Protein AF-A0A0U1QLZ8-F1 (afdb_monomer_lite)

Organism: NCBI:txid1069536

Radius of gyration: 26.6 Å; chains: 1; bounding box: 69×47×52 Å

Sequence (109 aa):
MSDGKLSQEEIDALLGNHEDAAASSEQETQKTDQGNHGPEGNFSDLDKDVLGEIGNISFGSAATALSTILNRKVEITTPQVRLVNRGNLSQEFPVPHVSVLVNYTEGFG

Secondary structure (DSSP, 8-state):
-------HHHHHHHHTTSS-------------------SS----HHHHHHHHHHHHHHHHHHHHHHHHHHTS----PPPPP----GGGGGGSSPSS-------------

InterPro domains:
  IPR007597 CheC-like protein [PF04509] (48-81)
  IPR028976 CheC-like superfamily [G3DSA:3.40.1550.10] (42-109)
  IPR028976 CheC-like superfamily [SSF103039] (42-108)
  IPR051469 Flagellar motor switch protein FliN/MopA/SpaO [PTHR43484] (3-108)

Structure (mmCIF, N/CA/C/O backbone):
data_AF-A0A0U1QLZ8-F1
#
_entry.id   AF-A0A0U1QLZ8-F1
#
loop_
_atom_site.group_PDB
_atom_site.id
_atom_site.type_symbol
_atom_site.label_atom_id
_atom_site.label_alt_id
_atom_site.label_comp_id
_atom_site.label_asym_id
_atom_site.label_entity_id
_atom_site.label_seq_id
_atom_site.pdbx_PDB_ins_code
_atom_site.Cartn_x
_atom_site.Cartn_y
_atom_site.Cartn_z
_atom_site.occupancy
_atom_site.B_iso_or_equiv
_atom_site.auth_seq_id
_atom_site.auth_comp_id
_atom_site.auth_asym_id
_atom_site.auth_atom_id
_atom_site.pdbx_PDB_model_num
ATOM 1 N N . MET A 1 1 ? 47.988 -13.940 15.167 1.00 42.75 1 MET A N 1
ATOM 2 C CA . MET A 1 1 ? 46.992 -14.405 14.183 1.00 42.75 1 MET A CA 1
ATOM 3 C C . MET A 1 1 ? 47.025 -13.400 13.048 1.00 42.75 1 MET A C 1
ATOM 5 O O . MET A 1 1 ? 46.499 -12.312 13.221 1.00 42.75 1 MET A O 1
ATOM 9 N N . SER A 1 2 ? 47.779 -13.693 11.986 1.00 46.47 2 SER A N 1
ATOM 10 C CA . SER A 1 2 ? 47.839 -12.849 10.787 1.00 46.47 2 SER A CA 1
ATOM 11 C C . SER A 1 2 ? 46.867 -13.437 9.776 1.00 46.47 2 SER A C 1
ATOM 13 O O . SER A 1 2 ? 47.041 -14.584 9.372 1.00 46.47 2 SER A O 1
ATOM 15 N N . ASP A 1 3 ? 45.823 -12.675 9.466 1.00 56.75 3 ASP A N 1
ATOM 16 C CA . ASP A 1 3 ? 44.768 -13.040 8.525 1.00 56.75 3 ASP A CA 1
ATOM 17 C C . ASP A 1 3 ? 45.319 -13.387 7.140 1.00 56.75 3 ASP A C 1
ATOM 19 O O . ASP A 1 3 ? 46.215 -12.718 6.616 1.00 56.75 3 ASP A O 1
ATOM 23 N N . GLY A 1 4 ? 44.744 -14.443 6.563 1.00 64.75 4 GLY A N 1
ATOM 24 C CA . GLY A 1 4 ? 45.050 -14.975 5.242 1.00 64.75 4 GLY A CA 1
ATOM 25 C C . GLY A 1 4 ? 44.705 -13.988 4.133 1.00 64.75 4 GLY A C 1
ATOM 26 O O . GLY A 1 4 ? 43.607 -14.007 3.586 1.00 64.75 4 GLY A O 1
ATOM 27 N N . LYS A 1 5 ? 45.667 -13.136 3.784 1.00 68.44 5 LYS A N 1
ATOM 28 C CA . LYS A 1 5 ? 45.704 -12.472 2.483 1.00 68.44 5 LYS A CA 1
ATOM 29 C C . LYS A 1 5 ? 46.355 -13.435 1.497 1.00 68.44 5 LYS A C 1
ATOM 31 O O . LYS A 1 5 ? 47.543 -13.714 1.626 1.00 68.44 5 LYS A O 1
ATOM 36 N N . LEU A 1 6 ? 45.552 -13.948 0.569 1.00 74.62 6 LEU A N 1
ATOM 37 C CA . LEU A 1 6 ? 46.025 -14.695 -0.597 1.00 74.62 6 LEU A CA 1
ATOM 38 C C . LEU A 1 6 ? 47.105 -13.879 -1.314 1.00 74.62 6 LEU A C 1
ATOM 40 O O . LEU A 1 6 ? 47.007 -12.646 -1.376 1.00 74.62 6 LEU A O 1
ATOM 44 N N . SER A 1 7 ? 48.144 -14.548 -1.811 1.00 75.50 7 SER A N 1
ATOM 45 C CA . SER A 1 7 ? 49.196 -13.856 -2.552 1.00 75.50 7 SER A CA 1
ATOM 46 C C . SER A 1 7 ? 48.687 -13.434 -3.932 1.00 75.50 7 SER A C 1
ATOM 48 O O . SER A 1 7 ? 47.714 -13.980 -4.456 1.00 75.50 7 SER A O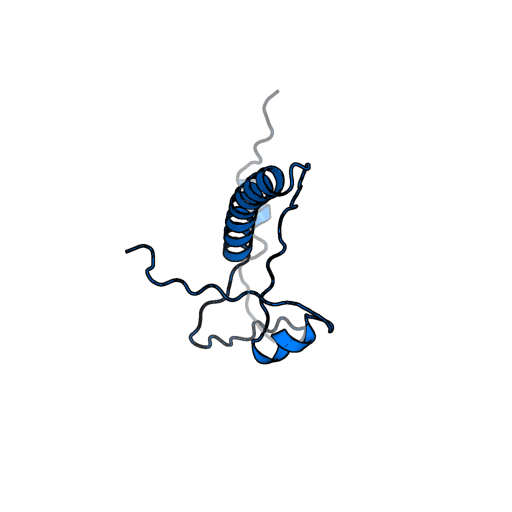 1
ATOM 50 N N . GLN A 1 8 ? 49.333 -12.436 -4.535 1.00 70.25 8 GLN A N 1
ATOM 51 C CA . GLN A 1 8 ? 48.940 -11.952 -5.859 1.00 70.25 8 GLN A CA 1
ATOM 52 C C . GLN A 1 8 ? 49.085 -13.052 -6.927 1.00 70.25 8 GLN A C 1
ATOM 54 O O . GLN A 1 8 ? 48.302 -13.084 -7.867 1.00 70.25 8 GLN A O 1
ATOM 59 N N . GLU A 1 9 ? 49.994 -14.015 -6.729 1.00 74.94 9 GLU A N 1
ATOM 60 C CA . GLU A 1 9 ? 50.111 -15.183 -7.608 1.00 74.94 9 GLU A CA 1
ATOM 61 C C . GLU A 1 9 ? 48.899 -16.132 -7.517 1.00 74.94 9 GLU A C 1
ATOM 63 O O . GLU A 1 9 ? 48.504 -16.723 -8.521 1.00 74.94 9 GLU A O 1
ATOM 68 N N . GLU A 1 10 ? 48.277 -16.272 -6.340 1.00 73.06 10 GLU A N 1
ATOM 69 C CA . GLU A 1 10 ? 47.056 -17.076 -6.170 1.00 73.06 10 GLU A CA 1
ATOM 70 C C . GLU A 1 10 ? 45.829 -16.372 -6.765 1.00 73.06 10 GLU A C 1
ATOM 72 O O . GLU A 1 10 ? 44.959 -17.022 -7.346 1.00 73.06 10 GLU A O 1
ATOM 77 N N . ILE A 1 11 ? 45.775 -15.039 -6.663 1.00 72.56 11 ILE A N 1
ATOM 78 C CA . ILE A 1 11 ? 44.726 -14.216 -7.282 1.00 72.56 11 ILE A CA 1
ATOM 79 C C . ILE A 1 11 ? 44.802 -14.329 -8.809 1.00 72.56 11 ILE A C 1
ATOM 81 O O . ILE A 1 11 ? 43.780 -14.554 -9.456 1.00 72.56 11 ILE A O 1
ATOM 85 N N . ASP A 1 12 ? 46.004 -14.246 -9.378 1.00 73.75 12 ASP A N 1
ATOM 86 C CA . ASP A 1 12 ? 46.210 -14.324 -10.825 1.00 73.75 12 ASP A CA 1
ATOM 87 C C . ASP A 1 12 ? 45.897 -15.729 -11.374 1.00 73.75 12 ASP A C 1
ATOM 89 O O . ASP A 1 12 ? 45.344 -15.852 -12.466 1.00 73.75 12 ASP A O 1
ATOM 93 N N . ALA A 1 13 ? 46.154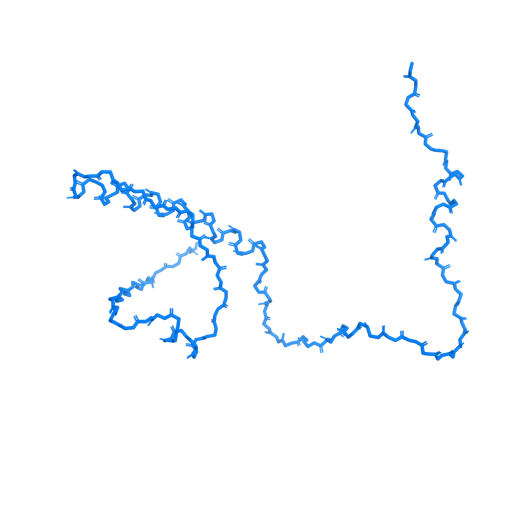 -16.797 -10.606 1.00 75.31 13 ALA A N 1
ATOM 94 C CA . ALA A 1 13 ? 45.761 -18.163 -10.973 1.00 75.31 13 ALA A CA 1
ATOM 95 C C . ALA A 1 13 ? 44.234 -18.377 -10.963 1.00 75.31 13 ALA A C 1
ATOM 97 O O . ALA A 1 13 ? 43.716 -19.178 -11.742 1.00 75.31 13 ALA A O 1
ATOM 98 N N . LEU A 1 14 ? 43.509 -17.655 -10.100 1.00 71.25 14 LEU A N 1
ATOM 99 C CA . LEU A 1 14 ? 42.044 -17.675 -10.057 1.00 71.25 14 LEU A CA 1
ATOM 100 C C . LEU A 1 14 ? 41.414 -16.837 -11.178 1.00 71.25 14 LEU A C 1
ATOM 102 O O . LEU A 1 14 ? 40.333 -17.181 -11.653 1.00 71.25 14 LEU A O 1
ATOM 106 N N . LEU A 1 15 ? 42.078 -15.760 -11.611 1.00 68.88 15 LEU A N 1
ATOM 107 C CA . LEU A 1 15 ? 41.576 -14.858 -12.653 1.00 68.88 15 LEU A CA 1
ATOM 108 C C . LEU A 1 15 ? 41.984 -15.289 -14.075 1.00 68.88 15 LEU A C 1
ATOM 110 O O . LEU A 1 15 ? 41.231 -15.086 -15.023 1.00 68.88 15 LEU A O 1
ATOM 114 N N . GLY A 1 16 ? 43.151 -15.918 -14.233 1.00 51.91 16 GLY A N 1
ATOM 115 C CA . GLY A 1 16 ? 43.782 -16.211 -15.525 1.00 51.91 16 GLY A CA 1
ATOM 116 C C . GLY A 1 16 ? 43.151 -17.334 -16.352 1.00 51.91 16 GLY A C 1
ATOM 117 O O . GLY A 1 16 ? 43.661 -17.644 -17.425 1.00 51.91 16 GLY A O 1
ATOM 118 N N . ASN A 1 17 ? 42.056 -17.947 -15.892 1.00 52.66 17 ASN A N 1
ATOM 119 C CA . ASN A 1 17 ? 41.409 -19.059 -16.594 1.00 52.66 17 ASN A CA 1
ATOM 120 C C . ASN A 1 17 ? 40.083 -18.693 -17.284 1.00 52.66 17 ASN A C 1
ATOM 122 O O . ASN A 1 17 ? 39.356 -19.596 -17.697 1.00 52.66 17 ASN A O 1
ATOM 126 N N . HIS A 1 18 ? 39.757 -17.403 -17.431 1.00 53.62 18 HIS A N 1
ATOM 127 C CA . HIS A 1 18 ? 38.581 -16.985 -18.199 1.00 53.62 18 HIS A CA 1
ATOM 128 C C . HIS A 1 18 ? 38.799 -15.721 -19.041 1.00 53.62 18 HIS A C 1
ATOM 130 O O . HIS A 1 18 ? 37.888 -14.915 -19.126 1.00 53.62 18 HIS A O 1
ATOM 136 N N . GLU A 1 19 ? 39.923 -15.554 -19.742 1.00 45.19 19 GLU A N 1
ATOM 137 C CA . GLU A 1 19 ? 39.950 -14.626 -20.889 1.00 45.19 19 GLU A CA 1
ATOM 138 C C . GLU A 1 19 ? 40.705 -15.229 -22.089 1.00 45.19 19 GLU A C 1
ATOM 140 O O . GLU A 1 19 ? 41.920 -15.396 -22.085 1.00 45.19 19 GLU A O 1
ATOM 145 N N . ASP A 1 20 ? 39.894 -15.570 -23.097 1.00 42.12 20 ASP A N 1
ATOM 146 C CA . ASP A 1 20 ? 40.154 -15.652 -24.537 1.00 42.12 20 ASP A CA 1
ATOM 147 C C . ASP A 1 20 ? 41.126 -16.683 -25.142 1.00 42.12 20 ASP A C 1
ATOM 149 O O . ASP A 1 20 ? 42.336 -16.493 -25.243 1.00 42.12 20 ASP A O 1
ATOM 153 N N . ALA A 1 21 ? 40.529 -17.682 -25.805 1.00 38.31 21 ALA A N 1
ATOM 154 C CA . ALA A 1 21 ? 41.038 -18.188 -27.080 1.00 38.31 21 ALA A CA 1
ATOM 155 C C . ALA A 1 21 ? 39.871 -18.586 -28.004 1.00 38.31 21 ALA A C 1
ATOM 157 O O . ALA A 1 21 ? 39.335 -19.693 -27.947 1.00 38.31 21 ALA A O 1
ATOM 158 N N . ALA A 1 22 ? 39.477 -17.656 -28.872 1.00 44.88 22 ALA A N 1
ATOM 159 C CA . ALA A 1 22 ? 38.587 -17.903 -29.996 1.00 44.88 22 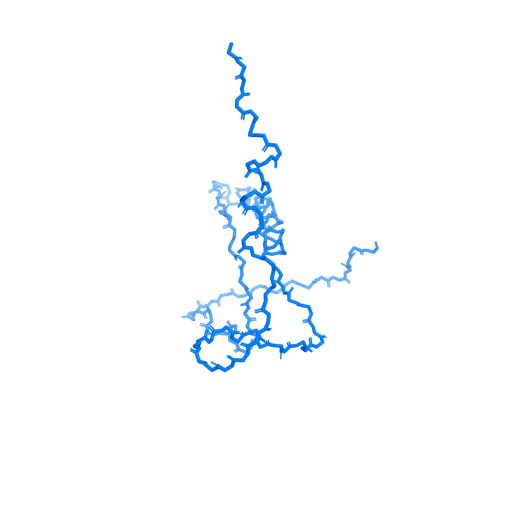ALA A CA 1
ATOM 160 C C . ALA A 1 22 ? 39.230 -18.869 -31.011 1.00 44.88 22 ALA A C 1
ATOM 162 O O . ALA A 1 22 ? 40.276 -18.544 -31.566 1.00 44.88 22 ALA A O 1
ATOM 163 N N . ALA A 1 23 ? 38.572 -19.998 -31.310 1.00 42.00 23 ALA A N 1
ATOM 164 C CA . ALA A 1 23 ? 38.502 -20.586 -32.656 1.00 42.00 23 ALA A CA 1
ATOM 165 C C . ALA A 1 23 ? 37.527 -21.785 -32.728 1.00 42.00 23 ALA A C 1
ATOM 167 O O . ALA A 1 23 ? 37.824 -22.880 -32.264 1.00 42.00 23 ALA A O 1
ATOM 168 N N . SER A 1 24 ? 36.441 -21.572 -33.480 1.00 40.41 24 SER A N 1
ATOM 169 C CA . SER A 1 24 ? 35.711 -22.534 -34.333 1.00 40.41 24 SER A CA 1
ATOM 170 C C . SER A 1 24 ? 34.860 -23.682 -33.746 1.00 40.41 24 SER A C 1
ATOM 172 O O . SER A 1 24 ? 35.337 -24.613 -33.110 1.00 40.41 24 SER A O 1
ATOM 174 N N . SER A 1 25 ? 33.607 -23.653 -34.227 1.00 41.19 25 SER A N 1
ATOM 175 C CA . SER A 1 25 ? 32.642 -24.738 -34.488 1.00 41.19 25 SER A CA 1
ATOM 176 C C . SER A 1 25 ? 31.884 -25.399 -33.327 1.00 41.19 25 SER A C 1
ATOM 178 O O . SER A 1 25 ? 32.319 -26.378 -32.742 1.00 41.19 25 SER A O 1
ATOM 180 N N . GLU A 1 26 ? 30.655 -24.887 -33.187 1.00 41.88 26 GLU A N 1
ATOM 181 C CA . GLU A 1 26 ? 29.376 -25.611 -33.121 1.00 41.88 26 GLU A CA 1
ATOM 182 C C . GLU A 1 26 ? 28.925 -26.306 -31.820 1.00 41.88 26 GLU A C 1
ATOM 184 O O . GLU A 1 26 ? 29.432 -27.341 -31.413 1.00 41.88 26 GLU A O 1
ATOM 189 N N . GLN A 1 27 ? 27.795 -25.761 -31.336 1.00 40.41 27 GLN A N 1
ATOM 190 C CA . GLN A 1 27 ? 26.722 -26.358 -30.528 1.00 40.41 27 GLN A CA 1
ATOM 191 C C . GLN A 1 27 ? 26.960 -26.503 -29.018 1.00 40.41 27 GLN A C 1
ATOM 193 O O . GLN A 1 27 ? 27.524 -27.483 -28.563 1.00 40.41 27 GLN A O 1
ATOM 198 N N . GLU A 1 28 ? 26.383 -25.579 -28.235 1.00 34.53 28 GLU A N 1
ATOM 199 C CA . GLU A 1 28 ? 25.239 -25.890 -27.356 1.00 34.53 28 GLU A CA 1
ATOM 200 C C . GLU A 1 28 ? 24.650 -24.635 -26.664 1.00 34.53 28 GLU A C 1
ATOM 202 O O . GLU A 1 28 ? 25.341 -23.832 -26.050 1.00 34.53 28 GLU A O 1
ATOM 207 N N . THR A 1 29 ? 23.322 -24.527 -26.771 1.00 29.50 29 THR A N 1
ATOM 208 C CA . THR A 1 29 ? 22.374 -24.081 -25.730 1.00 29.50 29 THR A CA 1
ATOM 209 C C . THR A 1 29 ? 22.366 -22.617 -25.248 1.00 29.50 29 THR A C 1
ATOM 211 O O . THR A 1 29 ? 22.982 -22.228 -24.265 1.00 29.50 29 THR A O 1
ATOM 214 N N . GLN A 1 30 ? 21.479 -21.847 -25.891 1.00 48.00 30 GLN A N 1
ATOM 215 C CA . GLN A 1 30 ? 20.462 -20.971 -25.279 1.00 48.00 30 GLN A CA 1
ATOM 216 C C . GLN A 1 30 ? 20.834 -20.191 -23.996 1.00 48.00 30 GLN A C 1
ATOM 218 O O . GLN A 1 30 ? 20.508 -20.591 -22.881 1.00 48.00 30 GLN A O 1
ATOM 223 N N . LYS A 1 31 ? 21.266 -18.942 -24.182 1.00 45.66 31 LYS A N 1
ATOM 224 C CA . LYS A 1 31 ? 20.620 -17.800 -23.520 1.00 45.66 31 LYS A CA 1
ATOM 225 C C . LYS A 1 31 ? 20.307 -16.764 -24.588 1.00 45.66 31 LYS A C 1
ATOM 227 O O . LYS A 1 31 ? 21.171 -16.018 -25.030 1.00 45.66 31 LYS A O 1
ATOM 232 N N . THR A 1 32 ? 19.057 -16.765 -25.034 1.00 34.75 32 THR A N 1
ATOM 233 C CA . THR A 1 32 ? 18.444 -15.626 -25.711 1.00 34.75 32 THR A CA 1
ATOM 234 C C . THR A 1 32 ? 18.484 -14.434 -24.761 1.00 34.75 32 THR A C 1
ATOM 236 O O . THR A 1 32 ? 17.553 -14.232 -23.985 1.00 34.75 32 THR A O 1
ATOM 239 N N . ASP A 1 33 ? 19.554 -13.647 -24.829 1.00 51.16 33 ASP A N 1
ATOM 240 C CA . ASP A 1 33 ? 19.463 -12.210 -24.601 1.00 51.16 33 ASP A CA 1
ATOM 241 C C . ASP A 1 33 ? 18.724 -11.635 -25.815 1.00 51.16 33 ASP A C 1
ATOM 243 O O . ASP A 1 33 ? 19.304 -11.213 -26.816 1.00 51.16 33 ASP A O 1
ATOM 247 N N . GLN A 1 34 ? 17.400 -11.810 -25.803 1.00 46.38 34 GLN A N 1
ATOM 248 C CA . GLN A 1 34 ? 16.539 -11.174 -26.782 1.00 46.38 34 GLN A CA 1
ATOM 249 C C . GLN A 1 34 ? 16.534 -9.686 -26.469 1.00 46.38 34 GLN A C 1
ATOM 251 O O . GLN A 1 34 ? 15.751 -9.199 -25.653 1.00 46.38 34 GLN A O 1
ATOM 256 N N . GLY A 1 35 ? 17.399 -8.979 -27.190 1.00 46.25 35 GLY A N 1
ATOM 257 C CA . GLY A 1 35 ? 17.222 -7.578 -27.496 1.00 46.25 35 GLY A CA 1
ATOM 258 C C . GLY A 1 35 ? 15.804 -7.342 -28.007 1.00 46.25 35 GLY A C 1
ATOM 259 O O . GLY A 1 35 ? 15.460 -7.674 -29.139 1.00 46.25 35 GLY A O 1
ATOM 260 N N . ASN A 1 36 ? 14.993 -6.738 -27.149 1.00 41.84 36 ASN A N 1
ATOM 261 C CA . ASN A 1 36 ? 13.844 -5.950 -27.547 1.00 41.84 36 ASN A CA 1
ATOM 262 C C . ASN A 1 36 ? 13.894 -4.639 -26.760 1.00 41.84 36 ASN A C 1
ATOM 264 O O . ASN A 1 36 ? 13.146 -4.427 -25.808 1.00 41.84 36 ASN A O 1
ATOM 268 N N . HIS A 1 37 ? 14.829 -3.766 -27.136 1.00 47.50 37 HIS A N 1
ATOM 269 C CA . HIS A 1 37 ? 14.828 -2.370 -26.711 1.00 47.50 37 HIS A CA 1
ATOM 270 C C . HIS A 1 37 ? 13.724 -1.625 -27.474 1.00 47.50 37 HIS A C 1
ATOM 272 O O . HIS A 1 37 ? 13.981 -0.901 -28.434 1.00 47.50 37 HIS A O 1
ATOM 278 N N . GLY A 1 38 ? 12.474 -1.849 -27.059 1.00 41.78 38 GLY A N 1
ATOM 279 C CA . GLY A 1 38 ? 11.388 -0.906 -27.307 1.00 41.78 38 GLY A CA 1
ATOM 280 C C . GLY A 1 38 ? 11.613 0.361 -26.471 1.00 41.78 38 GLY A C 1
ATOM 281 O O . GLY A 1 38 ? 12.264 0.293 -25.427 1.00 41.78 38 GLY A O 1
ATOM 282 N N . PRO A 1 39 ? 11.123 1.531 -26.902 1.00 49.31 39 PRO A N 1
ATOM 283 C CA . PRO A 1 39 ? 11.521 2.797 -26.315 1.00 49.31 39 PRO A CA 1
ATOM 284 C C . PRO A 1 39 ? 10.708 3.129 -25.056 1.00 49.31 39 PRO A C 1
ATOM 286 O O . PRO A 1 39 ? 10.191 4.226 -25.000 1.00 49.31 39 PRO A O 1
ATOM 289 N N . GLU A 1 40 ? 10.562 2.242 -24.061 1.00 49.34 40 GLU A N 1
ATOM 290 C CA . GLU A 1 40 ? 9.950 2.589 -22.761 1.00 49.34 40 GLU A CA 1
ATOM 291 C C . GLU A 1 40 ? 10.600 1.826 -21.594 1.00 49.34 40 GLU A C 1
ATOM 293 O O . GLU A 1 40 ? 10.826 0.621 -21.661 1.00 49.34 40 GLU A O 1
ATOM 298 N N . GLY A 1 41 ? 10.955 2.568 -20.540 1.00 52.88 41 GLY A N 1
ATOM 299 C CA . GLY A 1 41 ? 11.748 2.111 -19.401 1.00 52.88 41 GLY A CA 1
ATOM 300 C C . GLY A 1 41 ? 11.119 0.954 -18.624 1.00 52.88 41 GLY A C 1
ATOM 301 O O . GLY A 1 41 ? 9.952 0.989 -18.238 1.00 52.88 41 GLY A O 1
ATOM 302 N N . ASN A 1 42 ? 11.932 -0.063 -18.352 1.00 66.44 42 ASN A N 1
ATOM 303 C CA . ASN A 1 42 ? 11.570 -1.174 -17.483 1.00 66.44 42 ASN A CA 1
ATOM 304 C C . ASN A 1 42 ? 11.297 -0.669 -16.055 1.00 66.44 42 ASN A C 1
ATOM 306 O O . ASN A 1 42 ? 12.156 -0.024 -15.460 1.00 66.44 42 ASN A O 1
ATOM 310 N N . PHE A 1 43 ? 10.134 -1.011 -15.492 1.00 83.44 43 PHE A N 1
ATOM 311 C CA . PHE A 1 43 ? 9.834 -0.810 -14.071 1.00 83.44 43 PHE A CA 1
ATOM 312 C C . PHE A 1 43 ? 10.701 -1.760 -13.234 1.00 83.44 43 PHE A C 1
ATOM 314 O O . PHE A 1 43 ? 10.509 -2.981 -13.281 1.00 83.44 43 PHE A O 1
ATOM 321 N N . SER A 1 44 ? 11.694 -1.215 -12.533 1.00 90.12 44 SER A N 1
ATOM 322 C CA . SER A 1 44 ? 12.715 -2.001 -11.841 1.00 90.12 44 SER A CA 1
ATOM 323 C C . SER A 1 44 ? 12.219 -2.551 -10.501 1.00 90.12 44 SER A C 1
ATOM 325 O O . SER A 1 44 ? 11.185 -2.138 -9.971 1.00 90.12 44 SER A O 1
ATOM 327 N N . ASP A 1 45 ? 12.963 -3.497 -9.925 1.00 89.62 45 ASP A N 1
ATOM 328 C CA . ASP A 1 45 ? 12.672 -3.983 -8.572 1.00 89.62 45 ASP A CA 1
ATOM 329 C C . ASP A 1 45 ? 12.902 -2.892 -7.517 1.00 89.62 45 ASP A C 1
ATOM 331 O O . ASP A 1 45 ? 12.128 -2.792 -6.570 1.00 89.62 45 ASP A O 1
ATOM 335 N N . LEU A 1 46 ? 13.861 -1.989 -7.750 1.00 91.25 46 LEU A N 1
ATOM 336 C CA . LEU A 1 46 ? 14.040 -0.801 -6.916 1.00 91.25 46 LEU A CA 1
ATOM 337 C C . LEU A 1 46 ? 12.791 0.094 -6.937 1.00 91.25 46 LEU A C 1
ATOM 339 O O . LEU A 1 46 ? 12.365 0.570 -5.889 1.00 91.25 46 LEU A O 1
ATOM 343 N N . ASP A 1 47 ? 12.170 0.294 -8.102 1.00 92.38 47 ASP A N 1
ATOM 344 C CA . ASP A 1 47 ? 10.949 1.105 -8.202 1.00 92.38 47 ASP A CA 1
ATOM 345 C C . ASP A 1 47 ? 9.775 0.458 -7.449 1.00 92.38 47 ASP A C 1
ATOM 347 O O . ASP A 1 47 ? 8.982 1.153 -6.807 1.00 92.38 47 ASP A O 1
ATOM 351 N N . LYS A 1 48 ? 9.672 -0.879 -7.483 1.00 91.81 48 LYS A N 1
ATOM 352 C CA . LYS A 1 48 ? 8.683 -1.629 -6.688 1.00 91.81 48 LYS A CA 1
ATOM 353 C C . LYS A 1 48 ? 8.907 -1.435 -5.197 1.00 91.81 48 LYS A C 1
ATOM 355 O O . LYS A 1 48 ? 7.935 -1.186 -4.487 1.00 91.81 48 LYS A O 1
ATOM 360 N N . ASP A 1 49 ? 10.152 -1.531 -4.742 1.00 91.50 49 ASP A N 1
ATOM 361 C CA . ASP A 1 49 ? 10.505 -1.371 -3.332 1.00 91.50 49 ASP A CA 1
ATOM 362 C C . ASP A 1 49 ? 10.195 0.048 -2.847 1.00 91.50 49 ASP A C 1
ATOM 364 O O . ASP A 1 49 ? 9.567 0.227 -1.802 1.00 91.50 49 ASP A O 1
ATOM 368 N N . VAL A 1 50 ? 10.536 1.063 -3.649 1.00 93.25 50 VAL A N 1
ATOM 369 C CA . VAL A 1 50 ? 10.216 2.467 -3.356 1.00 93.25 50 VAL A CA 1
ATOM 370 C C . VAL A 1 50 ? 8.703 2.680 -3.251 1.00 93.25 50 VAL A C 1
ATOM 372 O O . VAL A 1 50 ? 8.238 3.274 -2.277 1.00 93.25 50 VAL A O 1
ATOM 375 N N . LEU A 1 51 ? 7.908 2.174 -4.203 1.00 93.88 51 LEU A N 1
ATOM 376 C CA . LEU A 1 51 ? 6.444 2.268 -4.120 1.00 93.88 51 LEU A CA 1
ATOM 377 C C . LEU A 1 51 ? 5.873 1.482 -2.934 1.00 93.88 51 LEU A C 1
ATOM 379 O O . LEU A 1 51 ? 4.906 1.931 -2.315 1.00 93.88 51 LEU A O 1
ATOM 383 N N . GLY A 1 52 ? 6.457 0.328 -2.613 1.00 93.56 52 GLY A N 1
ATOM 384 C CA . GLY A 1 52 ? 6.080 -0.485 -1.462 1.00 93.56 52 GLY A CA 1
ATOM 385 C C . GLY A 1 52 ? 6.263 0.277 -0.153 1.00 93.56 52 GLY A C 1
ATOM 386 O O . GLY A 1 52 ? 5.337 0.325 0.657 1.00 93.56 52 GLY A O 1
ATOM 387 N N . GLU A 1 53 ? 7.405 0.944 0.015 1.00 92.62 53 GLU A N 1
ATOM 388 C CA . GLU A 1 53 ? 7.707 1.738 1.207 1.00 92.62 53 GLU A CA 1
ATOM 389 C C . GLU A 1 53 ? 6.821 2.988 1.312 1.00 92.62 53 GLU A C 1
ATOM 391 O O . GLU A 1 53 ? 6.232 3.248 2.366 1.00 92.62 53 GLU A O 1
ATOM 396 N N . ILE A 1 54 ? 6.622 3.716 0.204 1.00 93.69 54 ILE A N 1
ATOM 397 C CA . ILE A 1 54 ? 5.678 4.847 0.152 1.00 93.69 54 ILE A CA 1
ATOM 398 C C . ILE A 1 54 ? 4.269 4.385 0.542 1.00 93.69 54 ILE A C 1
ATOM 400 O O . ILE A 1 54 ? 3.580 5.054 1.321 1.00 93.69 54 ILE A O 1
ATOM 404 N N . GLY A 1 55 ? 3.835 3.235 0.021 1.00 94.31 55 GLY A N 1
ATOM 405 C CA . GLY A 1 55 ? 2.546 2.637 0.341 1.00 94.31 55 GLY A CA 1
ATOM 406 C C . GLY A 1 55 ? 2.439 2.264 1.817 1.00 94.31 55 GLY A C 1
ATOM 407 O O . GLY A 1 55 ? 1.455 2.616 2.462 1.00 94.31 55 GLY A O 1
ATOM 408 N N . ASN A 1 56 ? 3.459 1.614 2.375 1.00 93.62 56 ASN A N 1
ATOM 409 C CA . ASN A 1 56 ? 3.508 1.200 3.776 1.00 93.62 56 ASN A CA 1
ATOM 410 C C . ASN A 1 56 ? 3.350 2.396 4.739 1.00 93.62 56 ASN A C 1
ATOM 412 O O . ASN A 1 56 ? 2.503 2.367 5.634 1.00 93.62 56 ASN A O 1
ATOM 416 N N . ILE A 1 57 ? 4.084 3.490 4.502 1.00 93.88 57 ILE A N 1
ATOM 417 C CA . ILE A 1 57 ? 3.991 4.726 5.300 1.00 93.88 57 ILE A CA 1
ATOM 418 C C . ILE A 1 57 ? 2.611 5.387 5.141 1.00 93.88 57 ILE A C 1
ATOM 420 O O . ILE A 1 57 ? 1.964 5.765 6.127 1.00 93.88 57 ILE A O 1
ATOM 424 N N . SER A 1 58 ? 2.137 5.512 3.898 1.00 94.50 58 SER A N 1
ATOM 425 C CA . SER A 1 58 ? 0.867 6.180 3.585 1.00 94.50 58 SER A CA 1
ATOM 426 C C . SER A 1 58 ? -0.328 5.434 4.182 1.00 94.50 58 SER A C 1
ATOM 428 O O . SER A 1 58 ? -1.217 6.042 4.786 1.00 94.50 58 SER A O 1
ATOM 430 N N . PHE A 1 59 ? -0.328 4.103 4.090 1.00 94.81 59 PHE A N 1
ATOM 431 C CA . PHE A 1 59 ? -1.366 3.269 4.684 1.00 94.81 59 PHE A CA 1
ATOM 432 C C . PHE A 1 59 ? -1.310 3.247 6.214 1.00 94.81 59 PHE A C 1
ATOM 434 O O . PHE A 1 59 ? -2.369 3.194 6.836 1.00 94.81 59 PHE A O 1
ATOM 441 N N . GLY A 1 60 ? -0.138 3.381 6.843 1.00 94.00 60 GLY A N 1
ATOM 442 C CA . GLY A 1 60 ? -0.038 3.560 8.298 1.00 94.00 60 GLY A CA 1
ATOM 443 C C . GLY A 1 60 ? -0.762 4.823 8.791 1.00 94.00 60 GLY A C 1
ATOM 444 O O . GLY A 1 60 ? -1.519 4.788 9.770 1.00 94.00 60 GLY A O 1
ATOM 445 N N . SER A 1 61 ? -0.612 5.930 8.058 1.00 94.62 61 SER A N 1
ATOM 446 C CA . SER A 1 61 ? -1.349 7.175 8.328 1.00 94.62 61 SER A CA 1
ATOM 447 C C . SER A 1 61 ? -2.859 6.995 8.131 1.00 94.62 61 SER A C 1
ATOM 449 O O . SER A 1 61 ? -3.653 7.394 8.987 1.00 94.62 61 SER A O 1
ATOM 451 N N . ALA A 1 62 ? -3.270 6.323 7.050 1.00 95.25 62 ALA A N 1
ATOM 452 C CA . ALA A 1 62 ? -4.677 6.022 6.786 1.00 95.25 62 ALA A CA 1
ATOM 453 C C . ALA A 1 62 ? -5.300 5.115 7.866 1.00 95.25 62 ALA A C 1
ATOM 455 O O . ALA A 1 62 ? -6.408 5.388 8.326 1.00 95.25 62 ALA A O 1
ATOM 456 N N . ALA A 1 63 ? -4.584 4.084 8.327 1.00 96.19 63 ALA A N 1
ATOM 457 C CA . ALA A 1 63 ? -5.022 3.200 9.408 1.00 96.19 63 ALA A CA 1
ATOM 458 C C . ALA A 1 63 ? -5.274 3.978 10.709 1.00 96.19 63 ALA A C 1
ATOM 460 O O . ALA A 1 63 ? -6.268 3.741 11.393 1.00 96.19 63 ALA A O 1
ATOM 461 N N . THR A 1 64 ? -4.415 4.953 11.019 1.00 96.19 64 THR A N 1
ATOM 462 C CA . THR A 1 64 ? -4.565 5.832 12.189 1.00 96.19 64 THR A CA 1
ATOM 463 C C . THR A 1 64 ? -5.788 6.751 12.071 1.00 96.19 64 THR A C 1
ATOM 465 O O . THR A 1 64 ? -6.546 6.921 13.029 1.00 96.19 64 THR A O 1
ATOM 468 N N . ALA A 1 65 ? -6.036 7.320 10.889 1.00 97.06 65 ALA A N 1
ATOM 469 C CA . ALA A 1 65 ? -7.239 8.117 10.650 1.00 97.06 65 ALA A CA 1
ATOM 470 C C . ALA A 1 65 ? -8.513 7.260 10.776 1.00 97.06 65 ALA A C 1
ATOM 472 O O . ALA A 1 65 ? -9.463 7.642 11.462 1.00 97.06 65 ALA A O 1
ATOM 473 N N . LEU A 1 66 ? -8.513 6.065 10.178 1.00 97.44 66 LEU A N 1
ATOM 474 C CA . LEU A 1 66 ? -9.627 5.120 10.259 1.00 97.44 66 LEU A CA 1
ATOM 475 C C . LEU A 1 66 ? -9.886 4.654 11.692 1.00 97.44 66 LEU A C 1
ATOM 477 O O . LEU A 1 66 ? -11.044 4.575 12.097 1.00 97.44 66 LEU A O 1
ATOM 481 N N . SER A 1 67 ? -8.837 4.381 12.473 1.00 97.81 67 SER A N 1
ATOM 482 C CA . SER A 1 67 ? -8.988 3.949 13.864 1.00 97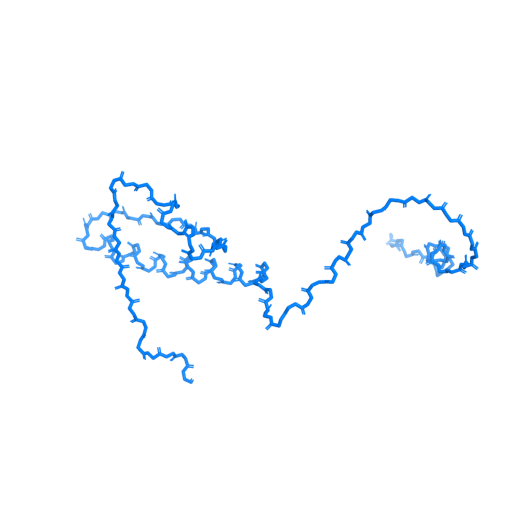.81 67 SER A CA 1
ATOM 483 C C . SER A 1 67 ? -9.660 5.015 14.728 1.00 97.81 67 SER A C 1
ATOM 485 O O . SER A 1 67 ? -10.499 4.684 15.566 1.00 97.81 67 SER A O 1
ATOM 487 N N . THR A 1 68 ? -9.367 6.289 14.452 1.00 97.69 68 THR A N 1
ATOM 488 C CA . THR A 1 68 ? -10.001 7.445 15.097 1.00 97.69 68 THR A CA 1
ATOM 489 C C . THR A 1 68 ? -11.478 7.564 14.712 1.00 97.69 68 THR A C 1
ATOM 491 O O . THR A 1 68 ? -12.328 7.719 15.585 1.00 97.69 68 THR A O 1
ATOM 494 N N . ILE A 1 69 ? -11.807 7.440 13.420 1.00 98.00 69 ILE A N 1
ATOM 495 C CA . ILE A 1 69 ? -13.190 7.543 12.917 1.00 98.00 69 ILE A CA 1
ATOM 496 C C . ILE A 1 69 ? -14.059 6.383 13.426 1.00 98.00 69 ILE A C 1
ATOM 498 O O . ILE A 1 69 ? -15.215 6.581 13.794 1.00 98.00 69 ILE A O 1
ATOM 502 N N . LEU A 1 70 ? -13.510 5.167 13.447 1.00 97.69 70 LEU A N 1
ATOM 503 C CA . LEU A 1 70 ? -14.229 3.947 13.825 1.00 97.69 70 LEU A CA 1
ATOM 504 C C . LEU A 1 70 ? -14.169 3.645 15.328 1.00 97.69 70 LEU A C 1
ATOM 506 O O . LEU A 1 70 ? -14.849 2.727 15.790 1.00 97.69 70 LEU A O 1
ATOM 510 N N . ASN A 1 71 ? -13.343 4.381 16.077 1.00 96.81 71 ASN A N 1
ATOM 511 C CA . ASN A 1 71 ? -13.021 4.142 17.483 1.00 96.81 71 ASN A CA 1
ATOM 512 C C . ASN A 1 71 ? -12.617 2.679 17.765 1.00 96.81 71 ASN A C 1
ATOM 514 O O . ASN A 1 71 ? -13.072 2.046 18.721 1.00 96.81 71 ASN A O 1
ATOM 518 N N . ARG A 1 72 ? -11.803 2.106 16.873 1.00 97.31 72 ARG A N 1
ATOM 519 C CA . ARG A 1 72 ? -11.325 0.717 16.932 1.00 97.31 72 ARG A CA 1
ATOM 520 C C . ARG A 1 72 ? -9.906 0.636 16.406 1.00 97.31 72 ARG A C 1
ATOM 522 O O . ARG A 1 72 ? -9.552 1.370 15.494 1.00 97.31 72 ARG A O 1
ATOM 529 N N . LYS A 1 73 ? -9.107 -0.296 16.930 1.00 96.25 73 LYS A N 1
ATOM 530 C CA . LYS A 1 73 ? -7.781 -0.574 16.368 1.00 96.25 73 LYS A CA 1
ATOM 531 C C . LYS A 1 73 ? -7.936 -1.029 14.914 1.00 96.25 73 LYS A C 1
ATOM 533 O O . LYS A 1 73 ? -8.676 -1.972 14.641 1.00 96.25 73 LYS A O 1
ATOM 538 N N . VAL A 1 74 ? -7.236 -0.353 14.012 1.00 96.75 74 VAL A N 1
ATOM 539 C CA . VAL A 1 74 ? -7.130 -0.707 12.595 1.00 96.75 74 VAL A CA 1
ATOM 540 C C . VAL A 1 74 ? -5.654 -0.921 12.307 1.00 96.75 74 VAL A C 1
ATOM 542 O O . VAL A 1 74 ? -4.829 -0.082 12.659 1.00 96.75 74 VAL A O 1
ATOM 545 N N . GLU A 1 75 ? -5.331 -2.050 11.690 1.00 92.44 75 GLU A N 1
ATOM 546 C CA . GLU A 1 75 ? -3.985 -2.375 11.230 1.00 92.44 75 GLU A CA 1
ATOM 547 C C . GLU A 1 75 ? -4.044 -2.606 9.722 1.00 92.44 75 GLU A C 1
ATOM 549 O O . GLU A 1 75 ? -4.903 -3.345 9.241 1.00 92.44 75 GLU A O 1
ATOM 554 N N . ILE A 1 76 ? -3.147 -1.955 8.983 1.00 92.44 76 ILE A N 1
ATOM 555 C CA . ILE A 1 76 ? -2.939 -2.196 7.555 1.00 92.44 76 ILE A CA 1
ATOM 556 C C . ILE A 1 76 ? -1.504 -2.695 7.401 1.00 92.44 76 ILE A C 1
ATOM 558 O O . ILE A 1 76 ? -0.576 -2.076 7.917 1.00 92.44 76 ILE A O 1
ATOM 562 N N . THR A 1 77 ? -1.336 -3.842 6.746 1.00 87.06 77 THR A N 1
ATOM 563 C CA . THR A 1 77 ? -0.025 -4.454 6.506 1.00 87.06 77 THR A CA 1
ATOM 564 C C . THR A 1 77 ? 0.637 -3.877 5.258 1.00 87.06 77 THR A C 1
ATOM 566 O O . THR A 1 77 ? -0.001 -3.192 4.459 1.00 87.06 77 THR A O 1
ATOM 569 N N . THR A 1 78 ? 1.910 -4.211 5.058 1.00 85.50 78 THR A N 1
ATOM 570 C CA . THR A 1 78 ? 2.681 -3.787 3.889 1.00 85.50 78 THR A CA 1
ATOM 571 C C . THR A 1 78 ? 1.994 -4.213 2.582 1.00 85.50 78 THR A C 1
ATOM 573 O O . THR A 1 78 ? 1.646 -5.391 2.433 1.00 85.50 78 THR A O 1
ATOM 576 N N . PRO A 1 79 ? 1.765 -3.281 1.638 1.00 89.88 79 PRO A N 1
ATOM 577 C CA . PRO A 1 79 ? 1.147 -3.599 0.358 1.00 89.88 79 PRO A CA 1
ATOM 578 C C . PRO A 1 79 ? 2.106 -4.386 -0.547 1.00 89.88 79 PRO A C 1
ATOM 580 O O . PRO A 1 79 ? 3.324 -4.291 -0.419 1.00 89.88 79 PRO A O 1
ATOM 583 N N . GLN A 1 80 ? 1.552 -5.135 -1.503 1.00 89.69 80 GLN A N 1
ATOM 584 C CA . GLN A 1 80 ? 2.327 -5.763 -2.577 1.00 89.69 80 GLN A CA 1
ATOM 585 C C . GLN A 1 80 ? 2.212 -4.944 -3.862 1.00 89.69 80 GLN A C 1
ATOM 587 O O . GLN A 1 80 ? 1.112 -4.557 -4.259 1.00 89.69 80 GLN A O 1
ATOM 592 N N . VAL A 1 81 ? 3.341 -4.726 -4.539 1.00 91.94 81 VAL A N 1
ATOM 593 C CA . VAL A 1 81 ? 3.403 -3.979 -5.800 1.00 91.94 81 VAL A CA 1
ATOM 594 C C . VAL A 1 81 ? 3.550 -4.952 -6.966 1.00 91.94 81 VAL A C 1
ATOM 596 O O . VAL A 1 81 ? 4.468 -5.770 -7.006 1.00 91.94 81 VAL A O 1
ATOM 599 N N . ARG A 1 82 ? 2.638 -4.863 -7.936 1.00 88.88 82 ARG A N 1
ATOM 600 C CA . ARG A 1 82 ? 2.649 -5.669 -9.163 1.00 88.88 82 ARG A CA 1
ATOM 601 C C . ARG A 1 82 ? 2.359 -4.788 -10.367 1.00 88.88 82 ARG A C 1
ATOM 603 O O . ARG A 1 82 ? 1.448 -3.965 -10.329 1.00 88.88 82 ARG A O 1
ATOM 610 N N . LEU A 1 83 ? 3.096 -5.014 -11.452 1.00 88.44 83 LEU A N 1
ATOM 611 C CA . LEU A 1 83 ? 2.783 -4.419 -12.745 1.00 88.44 83 LEU A CA 1
ATOM 612 C C . LEU A 1 83 ? 1.691 -5.252 -13.423 1.00 88.44 83 LEU A C 1
ATOM 614 O O . LEU A 1 83 ? 1.822 -6.469 -13.551 1.00 88.44 83 LEU A O 1
ATOM 618 N N . VAL A 1 84 ? 0.613 -4.598 -13.847 1.00 88.38 84 VAL A N 1
ATOM 619 C CA . VAL A 1 84 ? -0.536 -5.248 -14.486 1.00 88.38 84 VAL A CA 1
ATOM 620 C C . VAL A 1 84 ? -0.873 -4.502 -15.771 1.00 88.38 84 VAL A C 1
ATOM 622 O O . VAL A 1 84 ? -0.878 -3.272 -15.805 1.00 88.38 84 VAL A O 1
ATOM 625 N N . ASN A 1 85 ? -1.173 -5.240 -16.842 1.00 89.44 85 ASN A N 1
ATOM 626 C CA . ASN A 1 85 ? -1.674 -4.627 -18.066 1.00 89.44 85 ASN A CA 1
ATOM 627 C C . ASN A 1 85 ? -3.087 -4.076 -17.832 1.00 89.44 85 ASN A C 1
ATOM 629 O O . ASN A 1 85 ? -3.952 -4.777 -17.308 1.00 89.44 85 ASN A O 1
ATOM 633 N N . ARG A 1 86 ? -3.348 -2.845 -18.281 1.00 87.44 86 ARG A N 1
ATOM 634 C CA . ARG A 1 86 ? -4.641 -2.170 -18.101 1.00 87.44 86 ARG A CA 1
ATOM 635 C C . ARG A 1 86 ? -5.844 -3.010 -18.551 1.00 87.44 86 ARG A C 1
ATOM 637 O O . ARG A 1 86 ? -6.880 -2.959 -17.894 1.00 87.44 86 ARG A O 1
ATOM 644 N N . GLY A 1 87 ? -5.719 -3.793 -19.626 1.00 89.50 87 GLY A N 1
ATOM 645 C CA . GLY A 1 87 ? -6.795 -4.667 -20.114 1.00 89.50 87 GLY A CA 1
ATOM 646 C C . GLY A 1 87 ? -7.167 -5.796 -19.144 1.00 89.50 87 GLY A C 1
ATOM 647 O O . GLY A 1 87 ? -8.320 -6.222 -19.109 1.00 89.50 87 GLY A O 1
ATOM 648 N N . ASN A 1 88 ? -6.222 -6.223 -18.303 1.00 88.19 88 ASN A N 1
ATOM 649 C CA . ASN A 1 88 ? -6.403 -7.320 -17.353 1.00 88.19 88 ASN A CA 1
ATOM 650 C C . ASN A 1 88 ? -6.911 -6.848 -15.985 1.00 88.19 88 ASN A C 1
ATOM 652 O O . ASN A 1 88 ? -7.330 -7.674 -15.181 1.00 88.19 88 ASN A O 1
ATOM 656 N N . LEU A 1 89 ? -6.931 -5.536 -15.720 1.00 86.69 89 LEU A N 1
ATOM 657 C CA . LEU A 1 89 ? -7.273 -4.990 -14.404 1.00 86.69 89 LEU A CA 1
ATOM 658 C C . LEU A 1 89 ? -8.660 -5.434 -13.915 1.00 86.69 89 LEU A C 1
ATOM 660 O O . LEU A 1 89 ? -8.830 -5.751 -12.745 1.00 86.69 89 LEU A O 1
ATOM 664 N N . SER A 1 90 ? -9.644 -5.503 -14.816 1.00 84.69 90 SER A N 1
ATOM 665 C CA . SER A 1 90 ? -11.006 -5.942 -14.476 1.00 84.69 90 SER A CA 1
ATOM 666 C C . SER A 1 90 ? -11.086 -7.404 -14.020 1.00 84.69 90 SER A C 1
ATOM 668 O O . SER A 1 90 ? -11.991 -7.752 -13.269 1.00 84.69 90 SER A O 1
ATOM 670 N N . GLN A 1 91 ? -10.144 -8.250 -14.446 1.00 87.06 91 GLN A N 1
ATOM 671 C CA . GLN A 1 91 ? -10.103 -9.672 -14.095 1.00 87.06 91 GLN A CA 1
ATOM 672 C C . GLN A 1 91 ? -9.429 -9.916 -12.737 1.00 87.06 91 GLN A C 1
ATOM 674 O O . GLN A 1 91 ? -9.675 -10.944 -12.114 1.00 87.06 91 GLN A O 1
ATOM 679 N N . GLU A 1 92 ? -8.611 -8.973 -12.259 1.00 87.12 92 GLU A N 1
ATOM 680 C CA . GLU A 1 92 ? -7.924 -9.072 -10.962 1.00 87.12 92 GLU A CA 1
ATOM 681 C C . GLU A 1 92 ? -8.877 -8.847 -9.769 1.00 87.12 92 GLU A C 1
ATOM 683 O O . GLU A 1 92 ? -8.540 -9.208 -8.643 1.00 87.12 92 GLU A O 1
ATOM 688 N N . PHE A 1 93 ? -10.076 -8.286 -9.990 1.00 88.00 93 PHE A N 1
ATOM 689 C CA . PHE A 1 93 ? -11.033 -7.951 -8.926 1.00 88.00 93 PHE A CA 1
ATOM 690 C C . PHE A 1 93 ? -12.379 -8.677 -9.100 1.00 88.00 93 PHE A C 1
ATOM 692 O O . PHE A 1 93 ? -13.234 -8.221 -9.866 1.00 88.00 93 PHE A O 1
ATOM 699 N N . PRO A 1 94 ? -12.615 -9.781 -8.364 1.00 85.75 94 PRO A N 1
ATOM 700 C CA . PRO A 1 94 ? -13.888 -10.499 -8.386 1.00 85.75 94 PRO A CA 1
ATOM 701 C C . PRO A 1 94 ? -15.077 -9.606 -8.006 1.00 85.75 94 PRO A C 1
ATOM 703 O O . PRO A 1 94 ? -14.962 -8.699 -7.181 1.00 85.75 94 PRO A O 1
ATOM 706 N N . VAL A 1 95 ? -16.245 -9.876 -8.592 1.00 87.81 95 VAL A N 1
ATOM 707 C CA . VAL A 1 95 ? -17.488 -9.143 -8.306 1.00 87.81 95 VAL A CA 1
ATOM 708 C C . VAL A 1 95 ? -18.301 -9.815 -7.188 1.00 87.81 95 VAL A C 1
ATOM 710 O O . VAL A 1 95 ? -18.344 -11.046 -7.136 1.00 87.81 95 VAL A O 1
ATOM 713 N N . PRO A 1 96 ? -18.995 -9.041 -6.327 1.00 92.69 96 PRO A N 1
ATOM 714 C CA . PRO A 1 96 ? -19.106 -7.577 -6.334 1.00 92.69 96 PRO A CA 1
ATOM 715 C C . PRO A 1 96 ? -17.933 -6.878 -5.619 1.00 92.69 96 PRO A C 1
ATOM 717 O O . PRO A 1 96 ? -17.482 -7.335 -4.572 1.00 92.69 96 PRO A O 1
ATOM 720 N N . HIS A 1 97 ? -17.493 -5.728 -6.138 1.00 90.31 97 HIS A N 1
ATOM 721 C CA . HIS A 1 97 ? -16.488 -4.876 -5.491 1.00 90.31 97 HIS A CA 1
ATOM 722 C C . HIS A 1 97 ? -16.901 -3.398 -5.516 1.00 90.31 97 HIS A C 1
ATOM 724 O O . HIS A 1 97 ? -17.729 -2.981 -6.326 1.00 90.31 97 HIS A O 1
ATOM 730 N N . VAL A 1 98 ? -16.312 -2.607 -4.617 1.00 93.12 98 VAL A N 1
ATOM 731 C CA . VAL A 1 98 ? -16.448 -1.145 -4.578 1.00 93.12 98 VAL A CA 1
ATOM 732 C C . VAL A 1 98 ? -15.106 -0.533 -4.961 1.00 93.12 98 VAL A C 1
ATOM 734 O O . VAL A 1 98 ? -14.078 -0.913 -4.404 1.00 93.12 98 VAL A O 1
ATOM 737 N N . SER A 1 99 ? -15.117 0.421 -5.890 1.00 91.38 99 SER A N 1
ATOM 738 C CA . SER A 1 99 ? -13.926 1.164 -6.314 1.00 91.38 99 SER A CA 1
ATOM 739 C C . SER A 1 99 ? -14.040 2.631 -5.922 1.00 91.38 99 SER A C 1
ATOM 741 O O . SER A 1 99 ? -15.101 3.238 -6.059 1.00 91.38 99 SER A O 1
ATOM 743 N N . VAL A 1 100 ? -12.926 3.210 -5.478 1.00 93.19 100 VAL A N 1
ATOM 744 C CA . VAL A 1 100 ? -12.795 4.642 -5.192 1.00 93.19 100 VAL A CA 1
ATOM 745 C C . VAL A 1 100 ? -11.712 5.200 -6.110 1.00 93.19 100 VAL A C 1
ATOM 747 O O . VAL A 1 100 ? -10.589 4.702 -6.102 1.00 93.19 100 VAL A O 1
ATOM 750 N N . LEU A 1 101 ? -12.052 6.210 -6.915 1.00 92.69 101 LEU A N 1
ATOM 751 C CA . LEU A 1 101 ? -11.112 6.916 -7.787 1.00 92.69 101 LEU A CA 1
ATOM 752 C C . LEU A 1 101 ? -10.803 8.286 -7.186 1.00 92.69 101 LEU A C 1
ATOM 754 O O . LEU A 1 101 ? -11.712 9.083 -6.957 1.00 92.69 101 LEU A O 1
ATOM 758 N N . VAL A 1 102 ? -9.521 8.562 -6.972 1.00 92.62 102 VAL A N 1
ATOM 759 C CA . VAL A 1 102 ? -9.025 9.871 -6.539 1.00 92.62 102 VAL A CA 1
ATOM 760 C C . VAL A 1 102 ? -8.052 10.368 -7.601 1.00 92.62 102 VAL A C 1
ATOM 762 O O . VAL A 1 102 ? -7.095 9.673 -7.933 1.00 92.62 102 VAL A O 1
ATOM 765 N N . ASN A 1 103 ? -8.314 11.553 -8.152 1.00 93.31 103 ASN A N 1
ATOM 766 C CA . ASN A 1 103 ? -7.447 12.171 -9.152 1.00 93.31 103 ASN A CA 1
ATOM 767 C C . ASN A 1 103 ? -6.436 13.091 -8.461 1.00 93.31 103 ASN A C 1
ATOM 769 O O . ASN A 1 103 ? -6.826 13.932 -7.652 1.00 93.31 103 ASN A O 1
ATOM 773 N N . TYR A 1 104 ? -5.160 12.970 -8.820 1.00 89.56 104 TYR A N 1
ATOM 774 C CA . TYR A 1 104 ? -4.158 13.979 -8.484 1.00 89.56 104 TYR A CA 1
ATOM 775 C C . TYR A 1 104 ? -4.350 15.201 -9.385 1.00 89.56 104 TYR A C 1
ATOM 777 O O . TYR A 1 104 ? -4.522 15.058 -10.595 1.00 89.56 104 TYR A O 1
ATOM 785 N N . THR A 1 105 ? -4.348 16.395 -8.797 1.00 91.75 105 THR A N 1
ATOM 786 C CA . THR A 1 105 ? 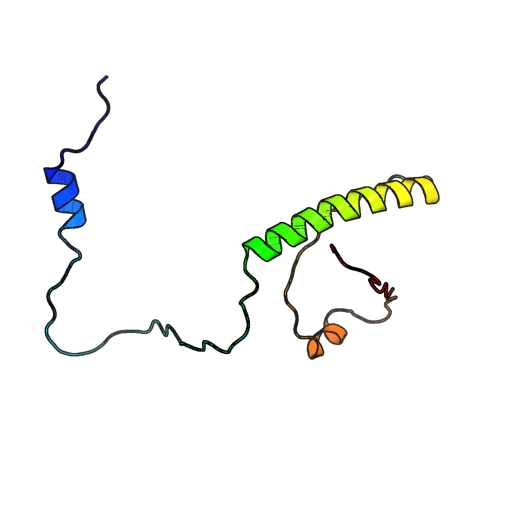-4.552 17.656 -9.529 1.00 91.75 105 THR A CA 1
ATOM 787 C C . THR A 1 105 ? -3.241 18.343 -9.885 1.00 91.75 105 THR A C 1
ATOM 789 O O . THR A 1 105 ? -3.144 18.958 -10.940 1.00 91.75 105 THR A O 1
ATOM 792 N N . GLU A 1 106 ? -2.235 18.223 -9.022 1.00 92.31 106 GLU A N 1
ATOM 793 C CA . GLU A 1 106 ? -0.909 18.820 -9.175 1.00 92.31 106 GLU A CA 1
ATOM 794 C C . GLU A 1 106 ? 0.145 17.830 -8.657 1.00 92.31 106 GLU A C 1
ATOM 796 O O . GLU A 1 106 ? -0.144 17.012 -7.779 1.00 92.31 106 GLU A O 1
ATOM 801 N N . GLY A 1 107 ? 1.342 17.863 -9.247 1.00 81.94 107 GLY A N 1
ATOM 802 C CA . GLY A 1 107 ? 2.458 16.989 -8.881 1.00 81.94 107 GLY A CA 1
ATOM 803 C C . GLY A 1 107 ? 3.455 17.652 -7.931 1.00 81.94 107 GLY A C 1
ATOM 804 O O . GLY A 1 107 ? 3.216 18.735 -7.398 1.00 81.94 107 GLY A O 1
ATOM 805 N N . PHE A 1 108 ? 4.608 17.007 -7.757 1.00 70.69 108 PHE A N 1
ATOM 806 C CA . PHE A 1 108 ? 5.785 17.657 -7.185 1.00 70.69 108 PHE A CA 1
ATOM 807 C C . PHE A 1 108 ? 6.320 18.637 -8.236 1.00 70.69 108 PHE A C 1
ATOM 809 O O . PHE A 1 108 ? 6.931 18.213 -9.216 1.00 70.69 108 PHE A O 1
ATOM 816 N N . GLY A 1 109 ? 5.947 19.911 -8.095 1.00 51.78 109 GLY A N 1
ATOM 817 C CA . GLY A 1 109 ? 6.433 21.005 -8.940 1.00 51.78 109 GLY A CA 1
ATOM 818 C C . GLY A 1 1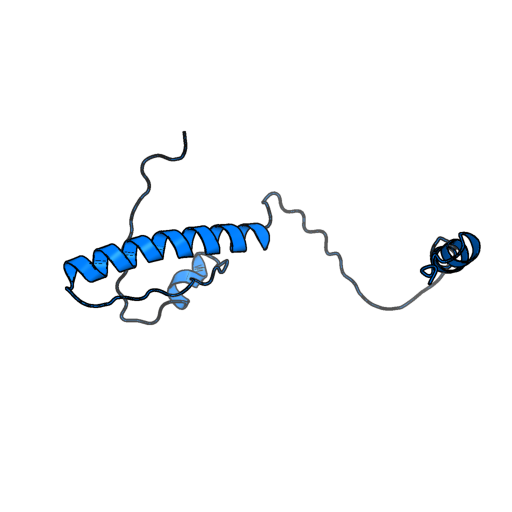09 ? 7.918 21.277 -8.763 1.00 51.78 109 GLY A C 1
ATOM 819 O O . GLY A 1 109 ? 8.440 21.013 -7.655 1.00 51.78 109 GLY A O 1
#

pLDDT: mean 76.33, std 20.88, range [29.5, 98.0]

Foldseek 3Di:
DDDDDDDVVVVCVVVVPPDDDDDDDDDDDDDPPPDDPDPDDDCDPVNQVVVQVVQQVVVVVVQVVVCVVVVHRGDDDGDGDDDDDPVCPVVVDDPPDDDDDDDDDDDDD